Protein AF-A0A358NHP4-F1 (afdb_monomer_lite)

Sequence (77 aa):
MWSYDKILQYPIRIKNPNPAMATLIISQYGGPDGELGASLRYLSQRFTMITPEAIATLSDIGTEELAHLEMVGTMVY

Structure (mmCIF, N/CA/C/O backbone):
data_AF-A0A358NHP4-F1
#
_entry.id   AF-A0A358NHP4-F1
#
loop_
_atom_site.group_PDB
_atom_site.id
_atom_site.type_symbol
_atom_site.label_atom_id
_atom_site.label_alt_id
_atom_site.label_comp_id
_atom_site.label_asym_id
_atom_site.label_entity_id
_atom_site.label_seq_id
_atom_site.pdbx_PDB_ins_code
_atom_site.Cartn_x
_atom_site.Cartn_y
_atom_site.Cartn_z
_atom_site.occupancy
_atom_site.B_iso_or_equiv
_atom_site.auth_seq_id
_atom_site.auth_comp_id
_atom_site.auth_asym_id
_atom_site.auth_atom_id
_atom_site.pdbx_PDB_model_num
ATOM 1 N N . MET A 1 1 ? -3.206 3.517 -17.082 1.00 89.31 1 MET A N 1
ATOM 2 C CA . MET A 1 1 ? -4.443 4.161 -16.595 1.00 89.31 1 MET A CA 1
ATOM 3 C C . MET A 1 1 ? -4.817 3.471 -15.298 1.00 89.31 1 MET A C 1
ATOM 5 O O . MET A 1 1 ? -4.606 2.269 -15.229 1.00 89.31 1 MET A O 1
ATOM 9 N N . TRP A 1 2 ? -5.311 4.204 -14.305 1.00 96.31 2 TRP A N 1
ATOM 10 C CA . TRP A 1 2 ? -5.844 3.630 -13.068 1.00 96.31 2 TRP A CA 1
ATOM 11 C C . TRP A 1 2 ? -7.365 3.744 -13.081 1.00 96.31 2 TRP A C 1
ATOM 13 O O . TRP A 1 2 ? -7.899 4.735 -13.581 1.00 96.31 2 TRP A O 1
ATOM 23 N N . SER A 1 3 ? -8.041 2.747 -12.531 1.00 97.56 3 SER A N 1
ATOM 24 C CA . SER A 1 3 ? -9.472 2.765 -12.240 1.00 97.56 3 SER A CA 1
ATOM 25 C C . SER A 1 3 ? -9.661 2.447 -10.766 1.00 97.56 3 SER A C 1
ATOM 27 O O . SER A 1 3 ? -8.866 1.710 -10.187 1.00 97.56 3 SER A O 1
ATOM 29 N N . TYR A 1 4 ? -10.699 3.015 -10.167 1.00 97.62 4 TYR A N 1
ATOM 30 C CA . TYR A 1 4 ? -11.057 2.749 -8.785 1.00 97.62 4 TYR A CA 1
ATOM 31 C C . TYR A 1 4 ? -12.498 2.267 -8.737 1.00 97.62 4 TYR A C 1
ATOM 33 O O . TYR A 1 4 ? -13.405 2.987 -9.158 1.00 97.62 4 TYR A O 1
ATOM 41 N N . ASP A 1 5 ? -12.679 1.072 -8.193 1.00 97.50 5 ASP A N 1
ATOM 42 C CA . ASP A 1 5 ? -13.979 0.529 -7.840 1.00 97.50 5 ASP A CA 1
ATOM 43 C C . ASP A 1 5 ? -14.115 0.602 -6.323 1.00 97.50 5 ASP A C 1
ATOM 45 O O . ASP A 1 5 ? -13.212 0.200 -5.596 1.00 97.50 5 ASP A O 1
ATOM 49 N N . LYS A 1 6 ? -15.247 1.115 -5.830 1.00 96.06 6 LYS A N 1
ATOM 50 C CA . LYS A 1 6 ? -15.499 1.279 -4.389 1.00 96.06 6 LYS A CA 1
ATOM 51 C C . LYS A 1 6 ? -15.855 -0.060 -3.728 1.00 96.06 6 LYS A C 1
ATOM 53 O O . LYS A 1 6 ? -16.970 -0.246 -3.233 1.00 96.06 6 LYS A O 1
ATOM 58 N N . ILE A 1 7 ? -14.929 -1.008 -3.788 1.00 96.50 7 ILE A N 1
ATOM 59 C CA . ILE A 1 7 ? -15.039 -2.376 -3.287 1.00 96.50 7 ILE A CA 1
ATOM 60 C C . ILE A 1 7 ? -13.671 -2.767 -2.730 1.00 96.50 7 ILE A C 1
ATOM 62 O O . ILE A 1 7 ? -12.668 -2.666 -3.425 1.00 96.50 7 ILE A O 1
ATOM 66 N N . LEU A 1 8 ? -13.642 -3.268 -1.495 1.00 98.25 8 LEU A N 1
ATOM 67 C CA . LEU A 1 8 ? -12.414 -3.799 -0.905 1.00 98.25 8 LEU A CA 1
ATOM 68 C C . LEU A 1 8 ? -11.997 -5.092 -1.610 1.00 98.25 8 LEU A C 1
ATOM 70 O O . LEU A 1 8 ? -12.842 -5.960 -1.845 1.00 98.25 8 LEU A O 1
ATOM 74 N N . GLN A 1 9 ? -10.694 -5.268 -1.839 1.00 98.25 9 GLN A N 1
ATOM 75 C CA . GLN A 1 9 ? -10.134 -6.506 -2.399 1.00 98.25 9 GLN A CA 1
ATOM 76 C C . GLN A 1 9 ? -10.509 -7.739 -1.564 1.00 98.25 9 GLN A C 1
ATOM 78 O O . GLN A 1 9 ? -10.761 -8.813 -2.113 1.00 98.25 9 GLN A O 1
ATOM 83 N N . TYR A 1 10 ? -10.618 -7.5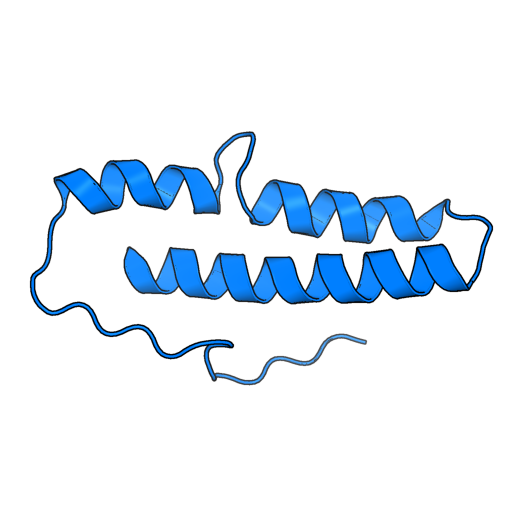77 -0.242 1.00 98.12 10 TYR A N 1
ATOM 84 C CA . TYR A 1 10 ? -11.147 -8.598 0.653 1.00 98.12 10 TYR A CA 1
ATOM 85 C C . TYR A 1 10 ? -12.101 -7.995 1.700 1.00 98.12 10 TYR A C 1
ATOM 87 O O . TYR A 1 10 ? -11.811 -6.938 2.268 1.00 98.12 10 TYR A O 1
ATOM 95 N N . PRO A 1 11 ? -13.245 -8.645 2.002 1.00 96.62 11 PRO A N 1
ATOM 96 C CA . PRO A 1 11 ? -14.219 -8.110 2.946 1.00 96.62 11 PRO A CA 1
ATOM 97 C C . PRO A 1 11 ? -13.674 -8.084 4.378 1.00 96.62 11 PRO A C 1
ATOM 99 O O . PRO A 1 11 ? -13.370 -9.120 4.972 1.00 96.62 11 PRO A O 1
ATOM 102 N N . ILE A 1 12 ? -13.655 -6.897 4.977 1.00 96.88 12 ILE A N 1
ATOM 103 C CA . ILE A 1 12 ? -13.274 -6.693 6.377 1.00 96.88 12 ILE A CA 1
ATOM 104 C C . ILE A 1 12 ? -14.518 -6.773 7.269 1.00 96.88 12 ILE A C 1
ATOM 106 O O . ILE A 1 12 ? -15.546 -6.157 6.994 1.00 96.88 12 ILE A O 1
ATOM 110 N N . ARG A 1 13 ? -14.437 -7.551 8.356 1.00 96.19 13 ARG A N 1
ATOM 111 C CA . ARG A 1 13 ? -15.525 -7.724 9.336 1.00 96.19 13 ARG A CA 1
ATOM 112 C C . ARG A 1 13 ? -14.984 -7.655 10.762 1.00 96.19 13 ARG A C 1
ATOM 114 O O . ARG A 1 13 ? -14.563 -8.667 11.323 1.00 96.19 13 ARG A O 1
ATOM 121 N N . ILE A 1 14 ? -15.023 -6.469 11.362 1.00 96.25 14 ILE A N 1
ATOM 122 C CA . ILE A 1 14 ? -14.586 -6.240 12.745 1.00 96.25 14 ILE A CA 1
ATOM 123 C C . ILE A 1 14 ? -15.763 -6.496 13.691 1.00 96.25 14 ILE A C 1
ATOM 125 O O . ILE A 1 14 ? -16.791 -5.833 13.607 1.00 96.25 14 ILE A O 1
ATOM 129 N N . LYS A 1 15 ? -15.625 -7.476 14.595 1.00 96.56 15 LYS A N 1
ATOM 130 C CA . LYS A 1 15 ? -16.678 -7.807 15.577 1.00 96.56 15 LYS A CA 1
ATOM 131 C C . LYS A 1 15 ? -16.720 -6.831 16.750 1.00 96.56 15 LYS A C 1
ATOM 133 O O . LYS A 1 15 ? -17.800 -6.484 17.206 1.00 96.56 15 LYS A O 1
ATOM 138 N N . ASN A 1 16 ? -15.549 -6.432 17.245 1.00 97.06 16 ASN A N 1
ATOM 139 C CA . ASN A 1 16 ? -15.398 -5.561 18.406 1.00 97.06 16 ASN A CA 1
ATOM 140 C C . ASN A 1 16 ? -14.331 -4.500 18.101 1.00 97.06 16 ASN A C 1
ATOM 142 O O . ASN A 1 16 ? -13.220 -4.884 17.726 1.00 97.06 16 ASN A O 1
ATOM 146 N N . PRO A 1 17 ? -14.62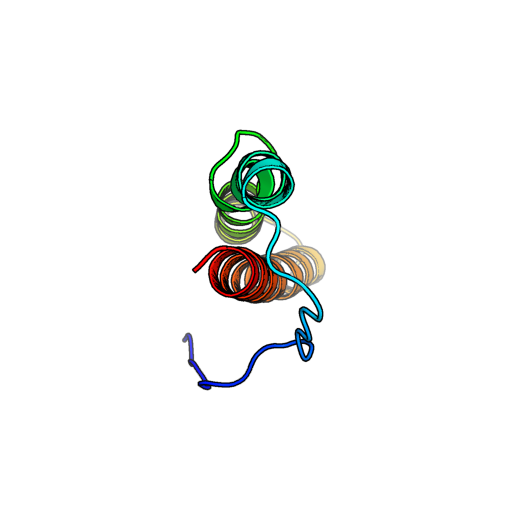3 -3.201 18.278 1.00 96.12 17 PRO A N 1
ATOM 147 C CA . PRO A 1 17 ? -13.615 -2.153 18.165 1.00 96.12 17 PRO A CA 1
ATOM 148 C C . PRO A 1 17 ? -12.500 -2.327 19.204 1.00 96.12 17 PRO A C 1
ATOM 150 O O . PRO A 1 17 ? -12.770 -2.603 20.374 1.00 96.12 17 PRO A O 1
ATOM 153 N N . ASN A 1 18 ? -11.247 -2.132 18.790 1.00 97.88 18 ASN A N 1
ATOM 154 C CA . ASN A 1 18 ? -10.091 -2.149 19.685 1.00 97.88 18 ASN A CA 1
ATOM 155 C C . ASN A 1 18 ? -9.102 -1.030 19.306 1.00 97.88 18 ASN A C 1
ATOM 157 O O . ASN A 1 18 ? -8.246 -1.238 18.443 1.00 97.88 18 ASN A O 1
ATOM 161 N N . PRO A 1 19 ? -9.183 0.145 19.959 1.00 97.12 19 PRO A N 1
ATOM 162 C CA . PRO A 1 19 ? -8.312 1.280 19.655 1.00 97.12 19 PRO A CA 1
ATOM 163 C C . PRO A 1 19 ? -6.822 0.991 19.864 1.00 97.12 19 PRO A C 1
ATOM 165 O O . PRO A 1 19 ? -5.994 1.463 19.094 1.00 97.12 19 PRO A O 1
ATOM 168 N N . ALA A 1 20 ? -6.463 0.179 20.866 1.00 97.56 20 ALA A N 1
ATOM 169 C CA . ALA A 1 20 ? -5.066 -0.177 21.111 1.00 97.56 20 ALA A CA 1
ATOM 170 C C . ALA A 1 20 ? -4.485 -1.011 19.958 1.00 97.56 20 ALA A C 1
ATOM 172 O O . ALA A 1 20 ? -3.343 -0.806 19.555 1.00 97.56 20 ALA A O 1
ATOM 173 N N . MET A 1 21 ? -5.289 -1.916 19.391 1.00 97.31 21 MET A N 1
ATOM 174 C CA . MET A 1 21 ? -4.908 -2.674 18.199 1.00 97.31 21 MET A CA 1
ATOM 175 C C . MET A 1 21 ? -4.855 -1.783 16.953 1.00 97.31 21 MET A C 1
ATOM 177 O O . MET A 1 21 ? -3.929 -1.924 16.160 1.00 97.31 21 MET A O 1
ATOM 181 N N . ALA A 1 22 ? -5.783 -0.834 16.804 1.00 97.44 22 ALA A N 1
ATOM 182 C CA . ALA A 1 22 ? -5.775 0.118 15.692 1.00 97.44 22 ALA A CA 1
ATOM 183 C C . ALA A 1 22 ? -4.476 0.948 15.645 1.00 97.44 22 ALA A C 1
ATOM 185 O O . ALA A 1 22 ? -3.916 1.138 14.567 1.00 97.44 22 ALA A O 1
ATOM 186 N N . THR A 1 23 ? -3.931 1.344 16.803 1.00 96.38 23 THR A N 1
ATOM 187 C CA . THR A 1 23 ? -2.622 2.022 16.908 1.00 96.38 23 THR A CA 1
ATOM 188 C C . THR A 1 23 ? -1.462 1.181 16.369 1.00 96.38 23 THR A C 1
ATOM 190 O O . THR A 1 23 ? -0.483 1.731 15.870 1.00 96.38 23 THR A O 1
ATOM 193 N N . LEU A 1 24 ? -1.548 -0.149 16.449 1.00 97.31 24 LEU A N 1
ATOM 194 C CA . LEU A 1 24 ? -0.543 -1.039 15.865 1.00 97.31 24 LEU A CA 1
ATOM 195 C C . LEU A 1 24 ? -0.797 -1.252 14.369 1.00 97.31 24 LEU A C 1
ATOM 197 O O . LEU A 1 24 ? 0.136 -1.169 13.577 1.00 97.31 24 LEU A O 1
ATOM 201 N N . ILE A 1 25 ? -2.054 -1.474 13.972 1.00 97.88 25 ILE A N 1
ATOM 202 C CA . ILE A 1 25 ? -2.445 -1.720 12.574 1.00 97.88 25 ILE A CA 1
ATOM 203 C C . ILE A 1 25 ? -2.119 -0.519 11.680 1.00 97.88 25 ILE A C 1
ATOM 205 O O . ILE A 1 25 ? -1.616 -0.713 10.578 1.00 97.88 25 ILE A O 1
ATOM 209 N N . ILE A 1 26 ? -2.320 0.718 12.152 1.00 97.62 26 ILE A N 1
ATOM 210 C CA . ILE A 1 26 ? -2.046 1.923 11.350 1.00 97.62 26 ILE A CA 1
ATOM 211 C C . ILE A 1 26 ? -0.567 2.052 10.945 1.00 97.62 26 ILE A C 1
ATOM 213 O O . ILE A 1 26 ? -0.257 2.727 9.964 1.00 97.62 26 ILE A O 1
ATOM 217 N N . SER A 1 27 ? 0.353 1.355 11.628 1.00 97.75 27 SER A N 1
ATOM 218 C CA . SER A 1 27 ? 1.751 1.263 11.186 1.00 97.75 27 SER A CA 1
ATOM 219 C C . SER A 1 27 ? 1.887 0.628 9.798 1.00 97.75 27 SER A C 1
ATOM 221 O O . SER A 1 27 ? 2.791 0.997 9.057 1.00 97.75 27 SER A O 1
ATOM 223 N N . GLN A 1 28 ? 0.964 -0.254 9.403 1.00 98.31 28 GLN A N 1
ATOM 224 C CA . GLN A 1 28 ? 0.934 -0.836 8.061 1.00 98.31 28 GLN A CA 1
ATOM 225 C C . GLN A 1 28 ? 0.372 0.133 7.015 1.00 98.31 28 GLN A C 1
ATOM 227 O O . GLN A 1 28 ? 0.580 -0.077 5.833 1.00 98.31 28 GLN A O 1
ATOM 232 N N . TYR A 1 29 ? -0.288 1.228 7.403 1.00 97.88 29 TYR A N 1
ATOM 233 C CA . TYR A 1 29 ? -0.790 2.207 6.434 1.00 97.88 29 TYR A CA 1
ATOM 234 C C . TYR A 1 29 ? 0.346 3.096 5.911 1.00 97.88 29 TYR A C 1
ATOM 236 O O . TYR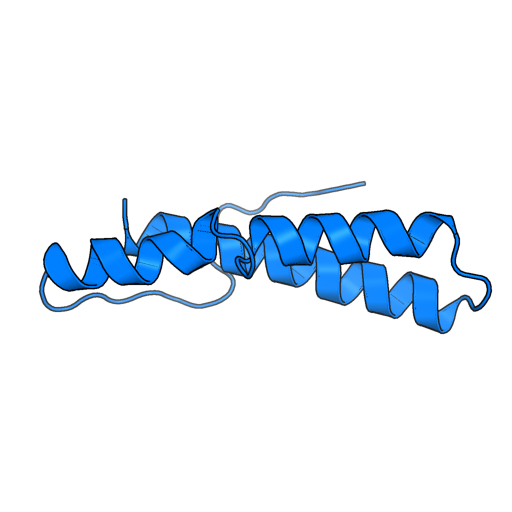 A 1 29 ? 0.636 3.127 4.718 1.00 97.88 29 TYR A O 1
ATOM 244 N N . GLY A 1 30 ? 1.018 3.810 6.822 1.00 94.88 30 GLY A N 1
ATOM 245 C CA . GLY A 1 30 ? 2.040 4.813 6.490 1.00 94.88 30 GLY A CA 1
ATOM 246 C C . GLY A 1 30 ? 3.359 4.671 7.249 1.00 94.88 30 GLY A C 1
ATOM 247 O O . GLY A 1 30 ? 4.164 5.600 7.238 1.00 94.88 30 GLY A O 1
ATOM 248 N N . GLY A 1 31 ? 3.573 3.559 7.954 1.00 96.88 31 GLY A N 1
ATOM 249 C CA . GLY A 1 31 ? 4.849 3.270 8.602 1.00 96.88 31 GLY A CA 1
ATOM 250 C C . GLY A 1 31 ? 5.956 2.921 7.598 1.00 96.88 31 GLY A C 1
ATOM 251 O O . GLY A 1 31 ? 5.697 2.787 6.401 1.00 96.88 31 GLY A O 1
ATOM 252 N N . PRO A 1 32 ? 7.204 2.763 8.077 1.00 95.75 32 PRO A N 1
ATOM 253 C CA . PRO A 1 32 ? 8.371 2.537 7.219 1.00 95.75 32 PRO A CA 1
ATOM 254 C C . PRO A 1 32 ? 8.251 1.279 6.347 1.00 95.75 32 PRO A C 1
ATOM 256 O O . PRO A 1 32 ? 8.686 1.293 5.198 1.00 95.75 32 PRO A O 1
ATOM 259 N N . ASP A 1 33 ? 7.602 0.240 6.872 1.00 96.25 33 ASP A N 1
ATOM 260 C CA . ASP A 1 33 ? 7.352 -1.030 6.184 1.00 96.25 33 ASP A CA 1
ATOM 261 C C . ASP A 1 33 ? 5.869 -1.204 5.800 1.00 96.25 33 ASP A C 1
ATOM 263 O O . ASP A 1 33 ? 5.399 -2.326 5.661 1.00 96.25 33 ASP A O 1
ATOM 267 N N . GLY A 1 34 ? 5.115 -0.104 5.678 1.00 97.94 34 GLY A N 1
ATOM 268 C CA . GLY A 1 34 ? 3.687 -0.133 5.350 1.00 97.94 34 GLY A CA 1
ATOM 269 C C . GLY A 1 34 ? 3.371 -0.206 3.850 1.00 97.94 34 GLY A C 1
ATOM 270 O O . GLY A 1 34 ? 4.230 0.017 2.990 1.00 97.94 34 GLY A O 1
ATOM 271 N N . GLU A 1 35 ? 2.094 -0.423 3.544 1.00 98.56 35 GLU A N 1
ATOM 272 C CA . GLU A 1 35 ? 1.554 -0.655 2.199 1.00 98.56 35 GLU A CA 1
ATOM 273 C C . GLU A 1 35 ? 1.731 0.547 1.265 1.00 98.56 35 GLU A C 1
ATOM 275 O O . GLU A 1 35 ? 1.985 0.396 0.066 1.00 98.56 35 GLU A O 1
ATOM 280 N N . LEU A 1 36 ? 1.696 1.775 1.798 1.00 98.31 36 LEU A N 1
ATOM 281 C CA . LEU A 1 36 ? 2.003 2.968 1.006 1.00 98.31 36 LEU A CA 1
ATOM 282 C C . LEU A 1 36 ? 3.460 2.943 0.518 1.00 98.31 36 LEU A C 1
ATOM 284 O O . LEU A 1 36 ? 3.752 3.272 -0.630 1.00 98.31 36 LEU A O 1
ATOM 288 N N . GLY A 1 37 ? 4.388 2.532 1.383 1.00 98.25 37 GLY A N 1
ATOM 289 C CA . GLY A 1 37 ? 5.797 2.402 1.028 1.00 98.25 37 GLY A CA 1
ATOM 290 C C . GLY A 1 37 ? 6.053 1.238 0.068 1.00 98.25 37 GLY A C 1
ATOM 291 O O . GLY A 1 37 ? 6.912 1.345 -0.808 1.00 98.25 37 GLY A O 1
ATOM 292 N N . ALA A 1 38 ? 5.328 0.128 0.218 1.00 98.38 38 ALA A N 1
ATOM 293 C CA . ALA A 1 38 ? 5.401 -1.023 -0.680 1.00 98.38 38 ALA A CA 1
ATOM 294 C C . ALA A 1 38 ? 4.874 -0.683 -2.086 1.00 98.38 38 ALA A C 1
ATOM 296 O O . ALA A 1 38 ? 5.630 -0.766 -3.058 1.00 98.38 38 ALA A O 1
ATOM 297 N N . SER A 1 39 ? 3.637 -0.183 -2.185 1.00 98.31 39 SER A N 1
ATOM 298 C CA . SER A 1 39 ? 3.000 0.216 -3.451 1.00 98.31 39 SER A CA 1
ATOM 299 C C . SER A 1 39 ? 3.853 1.210 -4.238 1.00 98.31 39 SER A C 1
ATOM 301 O O . SER A 1 39 ? 4.204 0.961 -5.395 1.00 98.31 39 SER A O 1
ATOM 303 N N . LEU A 1 40 ? 4.268 2.313 -3.607 1.00 98.19 40 LEU A N 1
ATOM 304 C CA . LEU A 1 40 ? 5.070 3.338 -4.273 1.00 98.19 40 LEU A CA 1
ATOM 305 C C . LEU A 1 40 ? 6.425 2.801 -4.730 1.00 98.19 40 LEU A C 1
ATOM 307 O O . LEU A 1 40 ? 6.897 3.172 -5.805 1.00 98.19 40 LEU A O 1
ATOM 311 N N . ARG A 1 41 ? 7.049 1.916 -3.952 1.00 98.50 41 ARG A N 1
ATOM 312 C CA . ARG A 1 41 ? 8.332 1.309 -4.308 1.00 98.50 41 ARG A CA 1
ATOM 313 C C . ARG A 1 41 ? 8.206 0.438 -5.552 1.00 98.50 41 ARG A C 1
ATOM 315 O O . ARG A 1 41 ? 8.959 0.666 -6.498 1.00 98.50 41 ARG A O 1
ATOM 322 N N . TYR A 1 42 ? 7.250 -0.488 -5.601 1.00 98.50 42 TYR A N 1
ATOM 323 C CA . TYR A 1 42 ? 7.072 -1.366 -6.764 1.00 98.50 42 TYR A CA 1
ATOM 324 C C . TYR A 1 42 ? 6.649 -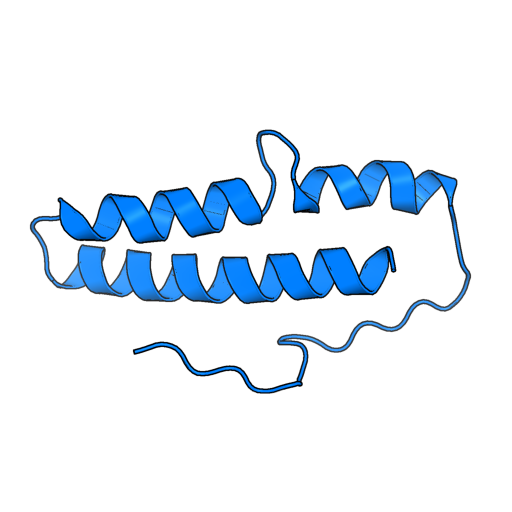0.580 -8.013 1.00 98.50 42 TYR A C 1
ATOM 326 O O . TYR A 1 42 ? 7.249 -0.727 -9.083 1.00 98.50 42 TYR A O 1
ATOM 334 N N . LEU A 1 43 ? 5.707 0.359 -7.865 1.00 98.38 43 LEU A N 1
ATOM 335 C CA . LEU A 1 43 ? 5.254 1.215 -8.965 1.00 98.38 43 LEU A CA 1
ATOM 336 C C . LEU A 1 43 ? 6.321 2.190 -9.463 1.00 98.38 43 LEU A C 1
ATOM 338 O O . LEU A 1 43 ? 6.247 2.617 -10.616 1.00 98.38 43 LEU A O 1
ATOM 342 N N . SER A 1 44 ? 7.306 2.537 -8.635 1.00 98.44 44 SER A N 1
ATOM 343 C CA . SER A 1 44 ? 8.459 3.337 -9.060 1.00 98.44 44 SER A CA 1
ATOM 344 C C . SER A 1 44 ? 9.510 2.475 -9.756 1.00 98.44 44 SER A C 1
ATOM 346 O O . SER A 1 44 ? 10.019 2.853 -10.809 1.00 98.44 44 SER A O 1
ATOM 348 N N . GLN A 1 45 ? 9.806 1.289 -9.214 1.00 98.56 45 GLN A N 1
ATOM 349 C CA . GLN A 1 45 ? 10.811 0.372 -9.763 1.00 98.56 45 GLN A CA 1
ATOM 350 C C . GLN A 1 45 ? 10.493 -0.057 -11.198 1.00 98.56 45 GLN A C 1
ATOM 352 O O . GLN A 1 45 ? 11.412 -0.198 -12.006 1.00 98.56 45 GLN A O 1
ATOM 357 N N . ARG A 1 46 ? 9.210 -0.207 -11.555 1.00 97.31 46 ARG A N 1
ATOM 358 C CA . ARG A 1 46 ? 8.814 -0.624 -12.911 1.00 97.31 46 ARG A CA 1
ATOM 359 C C . ARG A 1 46 ? 9.328 0.306 -14.018 1.00 97.31 46 ARG A C 1
ATOM 361 O O . ARG A 1 46 ? 9.524 -0.157 -15.133 1.00 97.31 46 ARG A O 1
ATOM 368 N N . PHE A 1 47 ? 9.552 1.594 -13.736 1.00 97.69 47 PHE A N 1
ATOM 369 C CA . PHE A 1 47 ? 10.002 2.562 -14.747 1.00 97.69 47 PHE A CA 1
ATOM 370 C C . PHE A 1 47 ? 11.449 2.343 -15.196 1.00 97.69 47 PHE A C 1
ATOM 372 O O . PHE A 1 47 ? 11.827 2.800 -16.271 1.00 97.69 47 PHE A O 1
ATOM 379 N N . THR A 1 48 ? 12.255 1.660 -14.384 1.00 97.81 48 THR A N 1
ATOM 380 C CA . THR A 1 48 ? 13.670 1.394 -14.672 1.00 97.81 48 THR A CA 1
ATOM 381 C C . THR A 1 48 ? 13.955 -0.080 -14.942 1.00 97.81 48 THR A C 1
ATOM 383 O O . THR A 1 48 ? 15.110 -0.442 -15.160 1.00 97.81 48 THR A O 1
ATOM 386 N N . MET A 1 49 ? 12.939 -0.947 -14.891 1.00 98.06 49 MET A N 1
ATOM 387 C CA . MET A 1 49 ? 13.127 -2.370 -15.163 1.00 98.06 49 MET A CA 1
ATOM 388 C C . MET A 1 49 ? 13.323 -2.649 -16.650 1.00 98.06 49 MET A C 1
ATOM 390 O O . MET A 1 49 ? 12.799 -1.951 -17.513 1.00 98.06 49 MET A O 1
ATOM 394 N N . ILE A 1 50 ? 14.104 -3.694 -16.927 1.00 98.06 50 ILE A N 1
ATOM 395 C CA . ILE A 1 50 ? 14.537 -4.057 -18.281 1.00 98.06 50 ILE A CA 1
ATOM 396 C C . ILE A 1 50 ? 13.624 -5.132 -18.873 1.00 98.06 50 ILE A C 1
ATOM 398 O O . ILE A 1 50 ? 13.283 -5.075 -20.052 1.00 98.06 50 ILE A O 1
ATOM 402 N N . THR A 1 51 ? 13.244 -6.128 -18.070 1.00 98.50 51 THR A N 1
ATOM 403 C CA . THR A 1 51 ? 12.457 -7.263 -18.552 1.00 98.50 51 THR A CA 1
ATOM 404 C C . THR A 1 51 ? 10.963 -6.937 -18.524 1.00 98.50 51 THR A C 1
ATOM 406 O O . THR A 1 51 ? 10.461 -6.462 -17.497 1.00 98.50 51 THR A O 1
ATOM 409 N N . PRO A 1 52 ? 10.226 -7.208 -19.616 1.00 98.31 52 PRO A N 1
ATOM 410 C CA . PRO A 1 52 ? 8.776 -7.026 -19.655 1.00 98.31 52 PRO A CA 1
ATOM 411 C C . PRO A 1 52 ? 8.050 -7.741 -18.510 1.00 98.31 52 PRO A C 1
ATOM 413 O O . PRO A 1 52 ? 7.117 -7.191 -17.931 1.00 98.31 52 PRO A O 1
ATOM 416 N N . GLU A 1 53 ? 8.519 -8.930 -18.130 1.00 98.44 53 GLU A N 1
ATOM 417 C CA . GLU A 1 53 ? 7.954 -9.734 -17.049 1.00 98.44 53 GLU A CA 1
ATOM 418 C C . GLU A 1 53 ? 8.111 -9.041 -15.693 1.00 98.44 53 GLU A C 1
ATOM 420 O O . GLU A 1 53 ? 7.171 -9.018 -14.907 1.00 98.44 53 GLU A O 1
ATOM 425 N N . ALA A 1 54 ? 9.265 -8.423 -15.413 1.00 98.38 54 ALA A N 1
ATOM 426 C CA . ALA A 1 54 ? 9.454 -7.698 -14.156 1.00 98.38 54 ALA A CA 1
ATOM 427 C C . ALA A 1 54 ? 8.621 -6.411 -14.111 1.00 98.38 54 ALA A C 1
ATOM 429 O O . ALA A 1 54 ? 8.069 -6.083 -13.065 1.00 98.38 54 ALA A O 1
ATOM 430 N N . ILE A 1 55 ? 8.497 -5.694 -15.234 1.00 98.69 55 ILE A N 1
ATOM 431 C CA . ILE A 1 55 ? 7.637 -4.503 -15.334 1.00 98.69 55 ILE A CA 1
ATOM 432 C C . ILE A 1 55 ? 6.176 -4.872 -15.039 1.00 98.69 55 ILE A C 1
ATOM 434 O O . ILE A 1 55 ? 5.500 -4.140 -14.306 1.00 98.69 55 ILE A O 1
ATOM 438 N N . ALA A 1 56 ? 5.703 -5.996 -15.591 1.00 98.50 56 ALA A N 1
ATOM 439 C CA . ALA A 1 56 ? 4.360 -6.514 -15.352 1.00 98.50 56 ALA A CA 1
ATOM 440 C C . ALA A 1 56 ? 4.178 -6.902 -13.880 1.00 98.50 56 ALA A C 1
ATOM 442 O O . ALA A 1 56 ? 3.339 -6.315 -13.206 1.00 98.50 56 ALA A O 1
ATOM 443 N N . THR A 1 57 ? 5.053 -7.757 -13.343 1.00 98.56 57 THR A N 1
ATOM 444 C CA . THR A 1 57 ? 4.989 -8.207 -11.945 1.00 98.56 57 THR A CA 1
ATOM 445 C C . THR A 1 57 ? 5.012 -7.044 -10.951 1.00 98.56 57 THR A C 1
ATOM 447 O O . THR A 1 57 ? 4.229 -7.020 -10.008 1.00 98.56 57 THR A O 1
ATOM 450 N N . LEU A 1 58 ? 5.868 -6.039 -11.156 1.00 98.69 58 LEU A N 1
ATOM 451 C CA . LEU A 1 58 ? 5.910 -4.857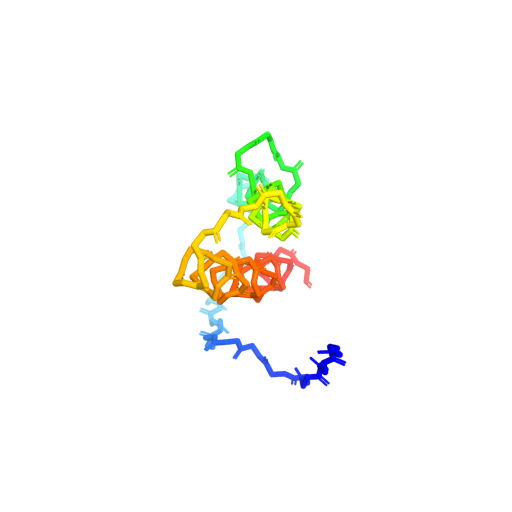 -10.286 1.00 98.69 58 LEU A CA 1
ATOM 452 C C . LEU A 1 58 ? 4.657 -3.986 -10.408 1.00 98.69 58 LEU A C 1
ATOM 454 O O . LEU A 1 58 ? 4.267 -3.337 -9.438 1.00 98.69 58 LEU A O 1
ATOM 458 N N . SER A 1 59 ? 4.044 -3.941 -11.593 1.00 98.38 59 SER A N 1
ATOM 459 C CA . SER A 1 59 ? 2.776 -3.237 -11.787 1.00 98.38 59 SER A CA 1
ATOM 460 C C . SER A 1 59 ? 1.631 -3.968 -11.097 1.00 98.38 59 SER A C 1
ATOM 462 O O . SER A 1 59 ? 0.823 -3.302 -10.456 1.00 98.38 59 SER A O 1
ATOM 464 N N . ASP A 1 60 ? 1.589 -5.296 -11.189 1.00 98.56 60 ASP A N 1
ATOM 465 C CA . ASP A 1 60 ? 0.564 -6.131 -10.561 1.00 98.56 60 ASP A CA 1
ATOM 466 C C . ASP A 1 60 ? 0.651 -6.025 -9.034 1.00 98.56 60 ASP A C 1
ATOM 468 O O . ASP A 1 60 ? -0.303 -5.582 -8.396 1.00 98.56 60 ASP A O 1
ATOM 472 N N . ILE A 1 61 ? 1.831 -6.295 -8.461 1.00 98.69 61 ILE A N 1
ATOM 473 C CA . ILE A 1 61 ? 2.052 -6.219 -7.010 1.00 98.69 61 ILE A CA 1
ATOM 474 C C . ILE A 1 61 ? 1.835 -4.787 -6.517 1.00 98.69 61 ILE A C 1
ATOM 476 O O . ILE A 1 61 ? 1.070 -4.557 -5.592 1.00 98.69 61 ILE A O 1
ATOM 480 N N . GLY A 1 62 ? 2.443 -3.785 -7.161 1.00 98.56 62 GLY A N 1
ATOM 481 C CA . GLY A 1 62 ? 2.293 -2.393 -6.735 1.00 98.56 62 GLY A CA 1
ATOM 482 C C . GLY A 1 62 ? 0.849 -1.878 -6.779 1.00 98.56 62 GLY A C 1
ATOM 483 O O . GLY A 1 62 ? 0.507 -0.975 -6.019 1.00 98.56 62 GLY A O 1
ATOM 484 N N . THR A 1 63 ? 0.010 -2.446 -7.651 1.00 98.56 63 THR A N 1
ATOM 485 C CA . THR A 1 63 ? -1.435 -2.179 -7.700 1.00 98.56 63 THR A CA 1
ATOM 486 C C . THR A 1 63 ? -2.172 -2.871 -6.556 1.00 98.56 63 THR A C 1
ATOM 488 O O . THR A 1 63 ? -3.016 -2.244 -5.921 1.00 98.56 63 THR A O 1
ATOM 491 N N . GLU A 1 64 ? -1.844 -4.130 -6.272 1.00 98.75 64 GLU A N 1
ATOM 492 C CA . GLU A 1 64 ? -2.396 -4.884 -5.142 1.00 98.75 64 GLU A CA 1
ATOM 493 C C . GLU A 1 64 ? -2.089 -4.209 -3.796 1.00 98.75 64 GLU A C 1
ATOM 495 O O . GLU A 1 64 ? -3.000 -4.017 -2.994 1.00 98.75 64 GLU A O 1
ATOM 500 N N . GLU A 1 65 ? -0.868 -3.707 -3.590 1.00 98.62 65 GLU A N 1
ATOM 501 C CA . GLU A 1 65 ? -0.518 -3.014 -2.341 1.00 98.62 65 GLU A CA 1
ATOM 502 C C . GLU A 1 65 ? -1.328 -1.718 -2.122 1.00 98.62 65 GLU A C 1
ATOM 504 O O . GLU A 1 65 ? -1.534 -1.290 -0.987 1.00 98.62 65 GLU A O 1
ATOM 509 N N . LEU A 1 66 ? -1.848 -1.080 -3.182 1.00 98.44 66 LEU A N 1
ATOM 510 C CA . LEU A 1 66 ? -2.787 0.043 -3.022 1.00 98.44 66 LEU A CA 1
ATOM 511 C C . LEU A 1 66 ? -4.150 -0.423 -2.487 1.00 98.44 66 LEU A C 1
ATOM 513 O O . LEU A 1 66 ? -4.802 0.322 -1.752 1.00 98.44 66 LEU A O 1
ATOM 517 N N . ALA A 1 67 ? -4.575 -1.643 -2.818 1.00 98.50 67 ALA A N 1
ATOM 518 C CA . ALA A 1 67 ? -5.782 -2.241 -2.260 1.00 98.50 67 ALA A CA 1
ATOM 519 C C . ALA A 1 67 ? -5.565 -2.703 -0.810 1.00 98.50 67 ALA A C 1
ATOM 521 O O . ALA A 1 67 ? -6.436 -2.488 0.038 1.00 98.50 67 ALA A O 1
ATOM 522 N N . HIS A 1 68 ? -4.382 -3.239 -0.485 1.00 98.69 68 HIS A N 1
ATOM 523 C CA . HIS A 1 68 ? -3.990 -3.495 0.904 1.00 98.69 68 HIS A CA 1
ATOM 524 C C . HIS A 1 68 ? -3.985 -2.202 1.731 1.00 98.69 68 HIS A C 1
ATOM 526 O O . HIS A 1 68 ? -4.542 -2.170 2.830 1.00 98.69 68 HIS A O 1
ATOM 532 N N . LEU A 1 69 ? -3.458 -1.102 1.181 1.00 98.31 69 LEU A N 1
ATOM 533 C CA . LEU A 1 69 ? -3.501 0.213 1.822 1.00 98.31 69 LEU A CA 1
ATOM 534 C C . LEU A 1 69 ? -4.943 0.659 2.129 1.00 98.31 69 LEU A C 1
ATOM 536 O O . LEU A 1 69 ? -5.223 1.092 3.250 1.00 98.31 69 LEU A O 1
ATOM 540 N N . GLU A 1 70 ? -5.869 0.526 1.172 1.00 98.50 70 GLU A N 1
ATOM 541 C CA . GLU A 1 70 ? -7.295 0.833 1.379 1.00 98.50 70 GLU A CA 1
ATOM 542 C C . GLU A 1 70 ? -7.912 -0.045 2.479 1.00 98.50 70 GLU A C 1
ATOM 544 O O . GLU A 1 70 ? -8.642 0.450 3.344 1.00 98.50 70 GLU A O 1
ATOM 549 N N . MET A 1 71 ? -7.586 -1.339 2.490 1.00 98.56 71 MET A N 1
ATOM 550 C CA . MET A 1 71 ? -8.031 -2.274 3.520 1.00 98.56 71 MET A CA 1
ATOM 551 C C . MET A 1 71 ? -7.523 -1.879 4.912 1.00 98.56 71 MET A C 1
ATOM 553 O O . MET A 1 71 ? -8.311 -1.855 5.858 1.00 98.56 71 MET A O 1
ATOM 557 N N . VAL A 1 72 ? -6.244 -1.519 5.058 1.00 98.31 72 VAL A N 1
ATOM 558 C CA . VAL A 1 72 ? -5.689 -1.045 6.338 1.00 98.31 72 VAL A CA 1
ATOM 559 C C . VAL A 1 72 ? -6.369 0.248 6.783 1.00 98.31 72 VAL A C 1
ATOM 561 O O . VAL A 1 72 ? -6.754 0.357 7.948 1.00 98.31 72 VAL A O 1
ATOM 564 N N . GLY A 1 73 ? -6.581 1.193 5.863 1.00 97.50 73 GLY A N 1
ATOM 565 C CA . GLY A 1 73 ? -7.331 2.417 6.142 1.00 97.50 73 GLY A CA 1
ATOM 566 C C . GLY A 1 73 ? -8.737 2.116 6.663 1.00 97.50 73 GLY A C 1
ATOM 567 O O . GLY A 1 73 ? -9.121 2.636 7.705 1.00 97.50 73 GLY A O 1
ATOM 568 N N . THR A 1 74 ? -9.444 1.193 6.008 1.00 97.56 74 THR A N 1
ATOM 569 C CA . THR A 1 74 ? -10.808 0.765 6.371 1.00 97.56 74 THR A CA 1
ATO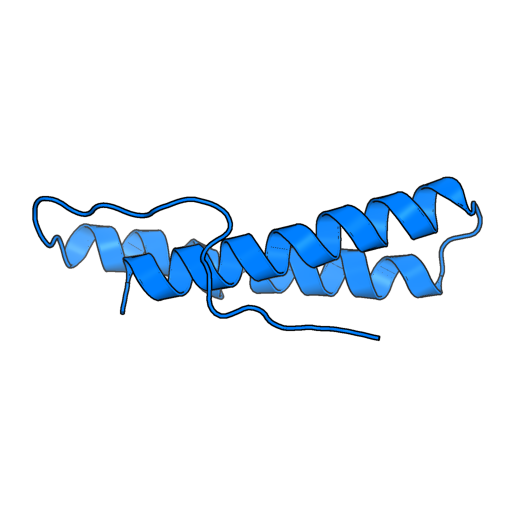M 570 C C . THR A 1 74 ? -10.873 -0.026 7.683 1.00 97.56 74 THR A C 1
ATOM 572 O O . THR A 1 74 ? -11.909 -0.073 8.341 1.00 97.56 74 THR A O 1
ATOM 575 N N . MET A 1 75 ? -9.787 -0.692 8.093 1.00 97.44 75 MET A N 1
ATOM 576 C CA . MET A 1 75 ? -9.729 -1.352 9.404 1.00 97.44 75 MET A CA 1
ATOM 577 C C . MET A 1 75 ? -9.627 -0.351 10.559 1.00 97.44 75 MET A C 1
ATOM 579 O O . MET A 1 75 ? -10.033 -0.674 11.677 1.00 97.44 75 MET A O 1
ATOM 583 N N . VAL A 1 76 ? -9.040 0.822 10.310 1.00 96.81 76 VAL A N 1
ATOM 584 C CA . VAL A 1 76 ? -8.740 1.822 11.343 1.00 96.81 76 VAL A CA 1
ATOM 585 C C . VAL A 1 76 ? -9.775 2.954 11.383 1.00 96.81 76 VAL A C 1
ATOM 587 O O . VAL A 1 76 ? -10.066 3.440 12.478 1.00 96.81 76 VAL A O 1
ATOM 590 N N . TYR A 1 77 ? -10.334 3.349 10.234 1.00 88.75 77 TYR A N 1
ATOM 591 C CA . TYR A 1 77 ? -11.304 4.441 10.066 1.00 88.75 77 TYR A CA 1
ATOM 592 C C . TYR A 1 77 ? -12.624 3.948 9.473 1.00 88.75 77 TYR A C 1
ATOM 594 O O . TYR A 1 77 ? -13.677 4.418 9.964 1.00 88.75 77 TYR A O 1
#

Foldseek 3Di:
DDDDDPDQPDDDDDPDDDLVVLVVLCCQQDNPPHLVVQLVVLCVVLVVDDDPVSVVVSPVRSVVSVSVNVVSVVSND

Secondary structure (DSSP, 8-state):
-----SS-SS----SS--HHHHHHHTHHHHSTTSHHHHHHHHHHHGGG--SHHHHHHHHHHHHHHHHHHHHHHHHH-

pLDDT: mean 97.53, std 1.63, range [88.75, 98.75]

Radius of gyration: 14.42 Å; chains: 1; bounding box: 31×14×41 Å